Protein AF-A0A2I0SHH0-F1 (afdb_monomer)

Organism: NCBI:txid2058924

pLDDT: mean 96.2, std 3.31, range [83.62, 98.88]

Radius of gyration: 16.95 Å; Cα contacts (8 Å, |Δi|>4): 209; chains: 1; bounding box: 50×22×41 Å

Solvent-accessible surface area (backbone atoms only — not comparable to full-atom values): 7450 Å² total; per-residue (Å²): 135,53,75,71,54,42,54,51,36,51,58,50,18,52,52,24,46,79,67,68,37,32,69,60,16,23,56,31,32,50,59,42,40,77,77,40,67,80,48,89,72,25,37,58,44,29,32,52,26,12,50,24,26,49,77,68,64,39,42,71,58,12,30,58,32,12,51,59,8,30,77,64,47,70,67,54,74,60,36,66,34,18,51,52,23,19,52,27,19,54,76,72,62,38,32,64,59,17,51,54,19,36,41,34,19,51,49,92,72,71,89,81,71,57,80,92,78,62,80,78,41,82,44,79,46,81,46,78,56,98,86,48,76,51,79,48,81,45,82,58

InterPro domains:
  IPR011990 Tetratricopeptide-like helical domain superfamily [G3DSA:1.25.40.10] (1-111)
  IPR011990 Tetratricopeptide-like helical domain superfamily [SSF48452] (6-104)

Secondary structure (DSSP, 8-state):
--HHHHHHHHHHHHHHHHTT-HHHHHHHHHHHHTT-TTSTTHHHHHHHHHHHHHHTT-HHHHHHHHHHHHTTSPSSS--HHHHHHHHHHHHHT-HHHHHHHHHHHT----S-SSS------EEEEEEEETTEEEEEEEE-

Structure (mmCIF, N/CA/C/O backbone):
data_AF-A0A2I0SHH0-F1
#
_entry.id   AF-A0A2I0SHH0-F1
#
loop_
_atom_site.group_PDB
_atom_site.id
_atom_site.type_symbol
_atom_site.label_atom_id
_atom_site.label_alt_id
_atom_site.label_comp_id
_atom_site.label_asym_id
_atom_site.label_entity_id
_atom_site.label_seq_id
_atom_site.pdbx_PDB_ins_code
_atom_site.Cartn_x
_atom_site.Cartn_y
_atom_site.Cartn_z
_atom_site.occupancy
_atom_site.B_iso_or_equiv
_atom_site.auth_seq_id
_atom_site.auth_comp_id
_atom_site.auth_asym_id
_atom_site.auth_atom_id
_atom_site.pdbx_PDB_model_num
ATOM 1 N N . MET A 1 1 ? -23.389 -4.197 12.392 1.00 83.62 1 MET A N 1
ATOM 2 C CA . MET A 1 1 ? -22.679 -2.971 12.776 1.00 83.62 1 MET A CA 1
ATOM 3 C C . MET A 1 1 ? -23.444 -1.775 12.251 1.00 83.62 1 MET A C 1
ATOM 5 O O . MET A 1 1 ? -23.844 -1.798 11.092 1.00 83.62 1 MET A O 1
ATOM 9 N N . GLN A 1 2 ? -23.692 -0.775 13.093 1.00 89.50 2 GLN A N 1
ATOM 10 C CA . GLN A 1 2 ? -24.335 0.481 12.675 1.00 89.50 2 GLN A CA 1
ATOM 11 C C . GLN A 1 2 ? -23.291 1.525 12.231 1.00 89.50 2 GLN A C 1
ATOM 13 O O . GLN A 1 2 ? -22.123 1.417 12.592 1.00 89.50 2 GLN A O 1
ATOM 18 N N . LYS A 1 3 ? -23.687 2.577 11.491 1.00 86.62 3 LYS A N 1
ATOM 19 C CA . LYS A 1 3 ? -22.746 3.631 11.035 1.00 86.62 3 LYS A CA 1
ATOM 20 C C . LYS A 1 3 ? -22.052 4.369 12.196 1.00 86.62 3 LYS A C 1
ATOM 22 O O . LYS A 1 3 ? -20.901 4.773 12.068 1.00 86.62 3 LYS A O 1
ATOM 27 N N . SER A 1 4 ? -22.724 4.532 13.337 1.00 91.88 4 SER A N 1
ATOM 28 C CA . SER A 1 4 ? -22.135 5.110 14.557 1.00 91.88 4 SER A CA 1
ATOM 29 C C . SER A 1 4 ? -21.040 4.223 15.158 1.00 91.88 4 SER A C 1
ATOM 31 O O . SER A 1 4 ? -20.004 4.722 15.587 1.00 91.88 4 SER A O 1
ATOM 33 N N . GLU A 1 5 ? -21.257 2.912 15.145 1.00 93.06 5 GLU A N 1
ATOM 34 C CA . GLU A 1 5 ? -20.303 1.905 15.605 1.00 93.06 5 GLU A CA 1
ATOM 35 C C . GLU A 1 5 ? -19.086 1.833 14.674 1.00 93.06 5 GLU A C 1
ATOM 37 O O . GLU A 1 5 ? -17.959 1.865 15.155 1.00 93.06 5 GLU A O 1
ATOM 42 N N . ALA A 1 6 ? -19.292 1.878 13.352 1.00 94.25 6 ALA A N 1
ATOM 43 C CA . ALA A 1 6 ? -18.199 1.940 12.378 1.00 94.25 6 ALA A CA 1
ATOM 44 C C . ALA A 1 6 ? -17.303 3.171 12.586 1.00 94.25 6 ALA A C 1
ATOM 46 O O . ALA A 1 6 ? -16.085 3.046 12.619 1.00 94.25 6 ALA A O 1
ATOM 47 N N . ARG A 1 7 ? -17.889 4.356 12.819 1.00 95.88 7 ARG A N 1
ATOM 48 C CA . ARG A 1 7 ? -17.119 5.575 13.138 1.00 95.88 7 ARG A CA 1
ATOM 49 C C . ARG A 1 7 ? -16.271 5.420 14.398 1.00 95.88 7 ARG A C 1
ATOM 51 O O . ARG A 1 7 ? -15.158 5.935 14.445 1.00 95.88 7 ARG A O 1
ATOM 58 N N . LYS A 1 8 ? -16.790 4.719 15.411 1.00 97.50 8 LYS A N 1
ATOM 59 C CA . LYS A 1 8 ? -16.033 4.426 16.630 1.00 97.50 8 LYS A CA 1
ATOM 60 C C . LYS A 1 8 ? -14.848 3.506 16.328 1.00 97.50 8 LYS A C 1
ATOM 62 O O . LYS A 1 8 ? -13.743 3.835 16.743 1.00 97.50 8 LYS A O 1
ATOM 67 N N . LEU A 1 9 ? -15.061 2.422 15.578 1.00 98.12 9 LEU A N 1
ATOM 68 C CA . LEU A 1 9 ? -13.981 1.509 15.184 1.00 98.12 9 LEU A CA 1
ATOM 69 C C . LEU A 1 9 ? -12.907 2.216 14.354 1.00 98.12 9 LEU A C 1
ATOM 71 O O . LEU A 1 9 ? -11.733 2.041 14.642 1.00 98.12 9 LEU A O 1
ATOM 75 N N . ILE A 1 10 ? -13.291 3.071 13.400 1.00 98.12 10 ILE A N 1
ATOM 76 C CA . ILE A 1 10 ? -12.341 3.883 12.619 1.00 98.12 10 ILE A CA 1
ATOM 77 C C . ILE A 1 10 ? -11.503 4.767 13.553 1.00 98.12 10 ILE A C 1
ATOM 79 O O . ILE A 1 10 ? -10.282 4.791 13.457 1.00 98.12 10 ILE A O 1
ATOM 83 N N . GLY A 1 11 ? -12.139 5.458 14.505 1.00 98.38 11 GLY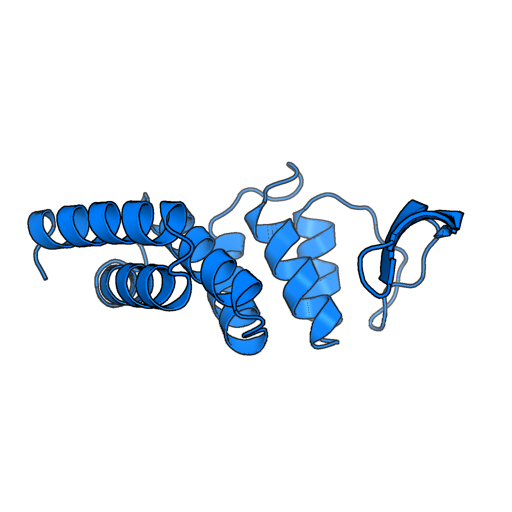 A N 1
ATOM 84 C CA . GLY A 1 11 ? -11.415 6.282 15.477 1.00 98.38 11 GLY A CA 1
ATOM 85 C C . GLY A 1 11 ? -10.463 5.481 16.375 1.00 98.38 11 GLY A C 1
ATOM 86 O O . GLY A 1 11 ? -9.421 5.991 16.777 1.00 98.38 11 GLY A O 1
ATOM 87 N N . GLU A 1 12 ? -10.799 4.231 16.696 1.00 98.75 12 GLU A N 1
ATOM 88 C CA . GLU A 1 12 ? -9.905 3.316 17.412 1.00 98.75 12 GLU A CA 1
ATOM 89 C C . GLU A 1 12 ? -8.771 2.796 16.517 1.00 98.75 12 GLU A C 1
ATOM 91 O O . GLU A 1 12 ? -7.648 2.666 16.997 1.00 98.75 12 GLU A O 1
ATOM 96 N N . ALA A 1 13 ? -9.033 2.560 15.229 1.00 98.62 13 ALA A N 1
ATOM 97 C CA . ALA A 1 13 ? -8.044 2.096 14.260 1.00 98.62 13 ALA A CA 1
ATOM 98 C C . ALA A 1 13 ? -6.951 3.144 14.020 1.00 98.62 13 ALA A C 1
ATOM 100 O O . ALA A 1 13 ? -5.769 2.800 13.998 1.00 98.62 13 ALA A O 1
ATOM 101 N N . VAL A 1 14 ? -7.342 4.422 13.930 1.00 98.56 14 VAL A N 1
ATOM 102 C CA . VAL A 1 14 ? -6.416 5.562 13.832 1.00 98.56 14 VAL A CA 1
ATOM 103 C C . VAL A 1 14 ? -5.553 5.674 15.090 1.00 98.56 14 VAL A C 1
ATOM 105 O O . VAL A 1 14 ? -4.339 5.794 14.992 1.00 98.56 14 VAL A O 1
ATOM 108 N N . LYS A 1 15 ? -6.144 5.556 16.285 1.00 98.81 15 LYS A N 1
ATOM 109 C CA . LYS A 1 15 ? -5.372 5.575 17.542 1.00 98.81 15 LYS A CA 1
ATOM 110 C C . LYS A 1 15 ? -4.400 4.402 17.652 1.00 98.81 15 LYS A C 1
ATOM 112 O O . LYS A 1 15 ? -3.291 4.574 18.139 1.00 98.81 15 LYS A O 1
ATOM 117 N N . ALA A 1 16 ? -4.821 3.212 17.223 1.00 98.75 16 ALA A N 1
ATOM 118 C CA . ALA A 1 16 ? -3.959 2.036 17.184 1.00 98.75 16 ALA A CA 1
ATOM 119 C C . ALA A 1 16 ? -2.793 2.238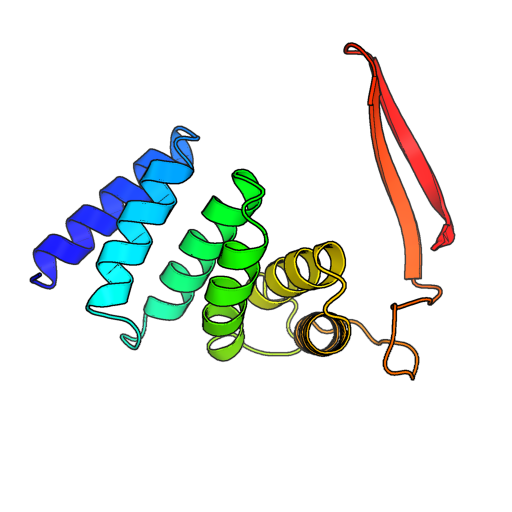 16.205 1.00 98.75 16 ALA A C 1
ATOM 121 O O . ALA A 1 16 ? -1.662 1.896 16.532 1.00 98.75 16 ALA A O 1
ATOM 122 N N . TRP A 1 17 ? -3.048 2.850 15.044 1.00 98.50 17 TRP A N 1
ATOM 123 C CA . TRP A 1 17 ? -2.009 3.238 14.090 1.00 98.50 17 TRP A CA 1
ATOM 124 C C . TRP A 1 17 ? -1.003 4.221 14.707 1.00 98.50 17 TRP A C 1
ATOM 126 O O . TRP A 1 17 ? 0.198 3.983 14.667 1.00 98.50 17 TRP A O 1
ATOM 136 N N . GLU A 1 18 ? -1.473 5.295 15.345 1.00 98.44 18 GLU A N 1
ATOM 137 C CA . GLU A 1 18 ? -0.602 6.271 16.021 1.00 98.44 18 GLU A CA 1
ATOM 138 C C . GLU A 1 18 ? 0.255 5.646 17.136 1.00 98.44 18 GLU A C 1
ATOM 140 O O . GLU A 1 18 ? 1.356 6.121 17.408 1.00 98.44 18 GLU A O 1
ATOM 145 N N . ALA A 1 19 ? -0.242 4.584 17.773 1.00 98.44 19 ALA A N 1
ATOM 146 C CA . ALA A 1 19 ? 0.454 3.832 18.815 1.00 98.44 19 ALA A CA 1
ATOM 147 C C . ALA A 1 19 ? 1.340 2.690 18.278 1.00 98.44 19 ALA A C 1
ATOM 149 O O . ALA A 1 19 ? 1.857 1.904 19.070 1.00 98.44 19 ALA A O 1
ATOM 150 N N . GLU A 1 20 ? 1.493 2.568 16.957 1.00 98.44 20 GLU A N 1
ATOM 151 C CA . GLU A 1 20 ? 2.220 1.478 16.294 1.00 98.44 20 GLU A CA 1
ATOM 152 C C . GLU A 1 20 ? 1.652 0.067 16.562 1.00 98.44 20 GLU A C 1
ATOM 154 O O . GLU A 1 20 ? 2.300 -0.957 16.338 1.00 98.44 20 GLU A O 1
ATOM 159 N N . GLU A 1 21 ? 0.389 -0.017 16.989 1.00 98.69 21 GLU A N 1
ATOM 160 C CA . GLU A 1 21 ? -0.358 -1.260 17.191 1.00 98.69 21 GLU A CA 1
ATOM 161 C C . GLU A 1 21 ? -0.918 -1.770 15.847 1.00 98.69 21 GLU A C 1
ATOM 163 O O . GLU A 1 21 ? -2.131 -1.905 15.658 1.00 98.69 21 GLU A O 1
ATOM 168 N N . TRP A 1 22 ? -0.031 -2.050 14.886 1.00 98.69 22 TRP A N 1
ATOM 169 C CA . TRP A 1 22 ? -0.385 -2.315 13.482 1.00 98.69 22 TRP A CA 1
ATOM 170 C C . TRP A 1 22 ? -1.435 -3.413 13.301 1.00 98.69 22 TRP A C 1
ATOM 172 O O . TRP A 1 22 ? -2.392 -3.226 12.555 1.00 98.69 22 TRP A O 1
ATOM 182 N N . GLN A 1 23 ? -1.304 -4.532 14.023 1.00 98.69 23 GLN A N 1
ATOM 183 C CA . GLN A 1 23 ? -2.272 -5.633 13.947 1.00 98.69 23 GLN A CA 1
ATOM 184 C C . GLN A 1 23 ? -3.666 -5.181 14.372 1.00 98.69 23 GLN A C 1
ATOM 186 O O . GLN A 1 23 ? -4.646 -5.452 13.687 1.00 98.69 23 GLN A O 1
ATOM 191 N N . ARG A 1 24 ? -3.755 -4.432 15.473 1.00 98.75 24 ARG A N 1
ATOM 192 C CA . ARG A 1 24 ? -5.032 -3.933 15.974 1.00 98.75 24 ARG A CA 1
ATOM 193 C C . ARG A 1 24 ? -5.649 -2.928 15.007 1.00 98.75 24 ARG A C 1
ATOM 195 O O . ARG A 1 24 ? -6.856 -2.963 14.794 1.00 98.75 24 ARG A O 1
ATOM 202 N N . SER A 1 25 ? -4.836 -2.041 14.432 1.00 98.81 25 SER A N 1
ATOM 203 C CA . SER A 1 25 ? -5.298 -1.094 13.415 1.00 98.81 25 SER A CA 1
ATOM 204 C C . SER A 1 25 ? -5.890 -1.829 12.205 1.00 98.81 25 SER A C 1
ATOM 206 O O . SER A 1 25 ? -7.033 -1.560 11.829 1.00 98.81 25 SER A O 1
ATOM 208 N N . ALA A 1 26 ? -5.174 -2.828 11.674 1.00 98.56 26 ALA A N 1
ATOM 209 C CA . ALA A 1 26 ? -5.634 -3.657 10.562 1.00 98.56 26 ALA A CA 1
ATOM 210 C C . ALA A 1 26 ? -6.966 -4.361 10.873 1.00 98.56 26 ALA A C 1
ATOM 212 O O . ALA A 1 26 ? -7.931 -4.220 10.121 1.00 98.56 26 ALA A O 1
ATOM 213 N N . ASP A 1 27 ? -7.055 -5.043 12.019 1.00 98.69 27 ASP A N 1
ATOM 214 C CA . ASP A 1 27 ? -8.250 -5.792 12.423 1.00 98.69 27 ASP A CA 1
ATOM 215 C C . ASP A 1 27 ? -9.488 -4.888 12.552 1.00 98.69 27 ASP A C 1
ATOM 217 O O . ASP A 1 27 ? -10.613 -5.303 12.256 1.00 98.69 27 ASP A O 1
ATOM 221 N N . LEU A 1 28 ? -9.308 -3.649 13.019 1.00 98.75 28 LEU A N 1
ATOM 222 C CA . LEU A 1 28 ? -10.396 -2.682 13.163 1.00 98.75 28 LEU A CA 1
ATOM 223 C C . LEU A 1 28 ? -10.880 -2.167 11.802 1.00 98.75 28 LEU A C 1
ATOM 225 O O . LEU A 1 28 ? -12.092 -2.106 11.579 1.00 98.75 28 LEU A O 1
ATOM 229 N N . TYR A 1 29 ? -9.970 -1.850 10.877 1.00 98.56 29 TYR A N 1
ATOM 230 C CA . TYR A 1 29 ? -10.356 -1.464 9.517 1.00 98.56 29 TYR A CA 1
ATOM 231 C C . TYR A 1 29 ? -11.011 -2.621 8.752 1.00 98.56 29 TYR A C 1
ATOM 233 O O . TYR A 1 29 ? -12.048 -2.416 8.122 1.00 98.56 29 TYR A O 1
ATOM 241 N N . GLU A 1 30 ? -10.501 -3.850 8.862 1.00 98.50 30 GLU A N 1
ATOM 242 C CA . GLU A 1 30 ? -11.117 -5.022 8.221 1.00 98.50 30 GLU A CA 1
ATOM 243 C C . GLU A 1 30 ? -12.529 -5.305 8.760 1.00 98.50 30 GLU A C 1
ATOM 245 O O . GLU A 1 30 ? -13.429 -5.653 7.992 1.00 98.50 30 GLU A O 1
ATOM 250 N N . GLN A 1 31 ? -12.783 -5.075 10.054 1.00 98.19 31 GLN A N 1
ATOM 251 C CA . GLN A 1 31 ? -14.139 -5.150 10.612 1.00 98.19 31 GLN A CA 1
ATOM 252 C C . GLN A 1 31 ? -15.088 -4.117 9.996 1.00 98.19 31 GLN A C 1
ATOM 254 O O . GLN A 1 31 ? -16.254 -4.435 9.739 1.00 98.19 31 GLN A O 1
ATOM 259 N N . VAL A 1 32 ? -14.603 -2.895 9.750 1.00 98.00 32 VAL A N 1
ATOM 260 C CA . VAL A 1 32 ? -15.372 -1.839 9.077 1.00 98.00 32 VAL A CA 1
ATOM 261 C C . VAL A 1 32 ? -15.690 -2.248 7.639 1.00 98.00 32 VAL A C 1
ATOM 263 O O . VAL A 1 32 ? -16.859 -2.243 7.237 1.00 98.00 32 VAL A O 1
ATOM 266 N N . LEU A 1 33 ? -14.670 -2.678 6.899 1.00 97.88 33 LEU A N 1
ATOM 267 C CA . LEU A 1 33 ? -14.754 -3.081 5.496 1.00 97.88 33 LEU A CA 1
ATOM 268 C C . LEU A 1 33 ? -15.634 -4.313 5.275 1.00 97.88 33 LEU A C 1
ATOM 270 O O . LEU A 1 33 ? -16.364 -4.366 4.292 1.00 97.88 33 LEU A O 1
ATOM 274 N N . ALA A 1 34 ? -15.688 -5.248 6.227 1.00 96.94 34 ALA A N 1
ATOM 275 C CA . ALA A 1 34 ? -16.588 -6.402 6.163 1.00 96.94 34 ALA A CA 1
ATOM 276 C C . ALA A 1 34 ? -18.081 -6.020 6.091 1.00 96.94 34 ALA A C 1
ATOM 278 O O . ALA A 1 34 ? -18.928 -6.864 5.793 1.00 96.94 34 ALA A O 1
ATOM 279 N N . ARG A 1 35 ? -18.434 -4.770 6.419 1.00 96.69 35 ARG A N 1
ATOM 280 C CA . ARG A 1 35 ? -19.817 -4.265 6.415 1.00 96.69 35 ARG A CA 1
ATOM 281 C C . ARG A 1 35 ? -20.038 -3.111 5.452 1.00 96.69 35 ARG A C 1
ATOM 283 O O . ARG A 1 35 ? -21.161 -2.940 4.990 1.00 96.69 35 ARG A O 1
ATOM 290 N N . PHE A 1 36 ? -18.998 -2.328 5.193 1.00 95.88 36 PHE A N 1
ATOM 291 C CA . PHE A 1 36 ? -19.058 -1.116 4.388 1.00 95.88 36 PHE A CA 1
ATOM 292 C C . PHE A 1 36 ? -17.94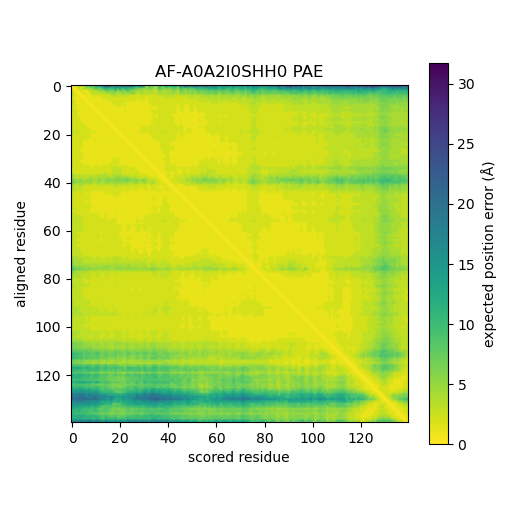3 -1.094 3.324 1.00 95.88 36 PHE A C 1
ATOM 294 O O . PHE A 1 36 ? -17.167 -0.139 3.295 1.00 95.88 36 PHE A O 1
ATOM 301 N N . PRO A 1 37 ? -17.833 -2.130 2.466 1.00 96.38 37 PRO A N 1
ATOM 302 C CA . PRO A 1 37 ? -16.724 -2.250 1.513 1.00 96.38 37 PRO A CA 1
ATOM 303 C C . PRO A 1 37 ? -16.763 -1.205 0.388 1.00 96.38 37 PRO A C 1
ATOM 305 O O . PRO A 1 37 ? -15.719 -0.900 -0.183 1.00 96.38 37 PRO A O 1
ATOM 308 N N . ASP A 1 38 ? -17.950 -0.656 0.101 1.00 94.88 38 ASP A N 1
ATOM 309 C CA . ASP A 1 38 ? -18.219 0.200 -1.065 1.00 94.88 38 ASP A CA 1
ATOM 310 C C . ASP A 1 38 ? -18.860 1.550 -0.694 1.00 94.88 38 ASP A C 1
ATOM 312 O O . ASP A 1 38 ? -19.385 2.258 -1.551 1.00 94.88 38 ASP A O 1
ATOM 316 N N . GLU A 1 39 ? -18.859 1.930 0.590 1.00 92.88 39 GLU A N 1
ATOM 317 C CA . GLU A 1 39 ? -19.228 3.304 0.960 1.00 92.88 39 GLU A CA 1
ATOM 318 C C . GLU A 1 39 ? -18.182 4.274 0.387 1.00 92.88 39 GLU A C 1
ATOM 320 O O . GLU A 1 39 ? -17.009 3.929 0.294 1.00 92.88 39 GLU A O 1
ATOM 325 N N . GLU A 1 40 ? -18.578 5.497 0.039 1.00 89.44 40 GLU A N 1
ATOM 326 C CA . GLU A 1 40 ? -17.692 6.503 -0.575 1.00 89.44 40 GLU A CA 1
ATOM 327 C C . GLU A 1 40 ? -16.302 6.644 0.105 1.00 89.44 40 GLU A C 1
ATOM 329 O O . GLU A 1 40 ? -15.296 6.592 -0.599 1.00 89.44 40 GLU A O 1
ATOM 334 N N . PRO A 1 41 ? -16.176 6.718 1.450 1.00 90.38 41 PRO A N 1
ATOM 335 C CA . PRO A 1 41 ? -14.868 6.795 2.119 1.00 90.38 41 PRO A CA 1
ATOM 336 C C . PRO A 1 41 ? -14.090 5.466 2.215 1.00 90.38 41 PRO A C 1
ATOM 338 O O . PRO A 1 41 ? -12.985 5.456 2.757 1.00 90.38 41 PRO A O 1
ATOM 341 N N . SER A 1 42 ? -14.636 4.344 1.736 1.00 93.19 42 SER A N 1
ATOM 342 C CA . SER A 1 42 ? -14.036 3.009 1.899 1.00 93.19 42 SER A CA 1
ATOM 343 C C . SER A 1 42 ? -12.664 2.867 1.252 1.00 93.19 42 SER A C 1
ATOM 345 O O . SER A 1 42 ? -11.846 2.111 1.768 1.00 93.19 42 SER A O 1
ATOM 347 N N . ALA A 1 43 ? -12.373 3.628 0.190 1.00 93.50 43 ALA A N 1
ATOM 348 C CA . ALA A 1 43 ? -11.057 3.652 -0.451 1.0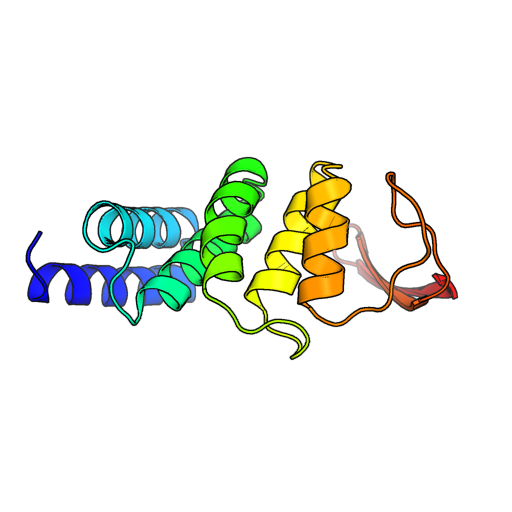0 93.50 43 ALA A CA 1
ATOM 349 C C . ALA A 1 43 ? -9.929 3.920 0.563 1.00 93.50 43 ALA A C 1
ATOM 351 O O . ALA A 1 43 ? -8.925 3.210 0.583 1.00 93.50 43 ALA A O 1
ATOM 352 N N . VAL A 1 44 ? -10.143 4.879 1.474 1.00 96.00 44 VAL A N 1
ATOM 353 C CA . VAL A 1 44 ? -9.185 5.221 2.539 1.00 96.00 44 VAL A CA 1
ATOM 354 C C . VAL A 1 44 ? -9.035 4.072 3.535 1.00 96.00 44 VAL A C 1
ATOM 356 O O . VAL A 1 44 ? -7.933 3.782 3.982 1.00 96.00 44 VAL A O 1
ATOM 359 N N . TRP A 1 45 ? -10.119 3.370 3.861 1.00 98.19 45 TRP A N 1
ATOM 360 C CA . TRP A 1 45 ? -10.076 2.259 4.816 1.00 98.19 45 TRP A CA 1
ATOM 361 C C . TRP A 1 45 ? -9.381 1.023 4.238 1.00 98.19 45 TRP A C 1
ATOM 363 O O . TRP A 1 45 ? -8.633 0.362 4.954 1.00 98.19 45 TRP A O 1
ATOM 373 N N . TRP A 1 46 ? -9.591 0.724 2.950 1.00 98.56 46 TRP A N 1
ATOM 374 C CA . TRP A 1 46 ? -8.835 -0.312 2.236 1.00 98.56 46 TRP A CA 1
ATOM 375 C C . TRP A 1 46 ? -7.342 0.019 2.228 1.00 98.56 46 TRP A C 1
ATOM 377 O O . TRP A 1 46 ? -6.519 -0.843 2.542 1.00 98.56 46 TRP A O 1
ATOM 387 N N . TYR A 1 47 ? -7.005 1.278 1.929 1.00 98.44 47 TYR A N 1
ATOM 388 C CA . TYR A 1 47 ? -5.632 1.773 1.956 1.00 98.44 47 TYR A CA 1
ATOM 389 C C . TYR A 1 47 ? -4.992 1.622 3.344 1.00 98.44 47 TYR A C 1
ATOM 391 O O . TYR A 1 47 ? -3.921 1.026 3.456 1.00 98.44 47 TYR A O 1
ATOM 399 N N . ASP A 1 48 ? -5.653 2.094 4.402 1.00 98.56 48 ASP A N 1
ATOM 400 C CA . ASP A 1 48 ? -5.115 2.046 5.764 1.00 98.56 48 ASP A CA 1
ATOM 401 C C . ASP A 1 48 ? -4.935 0.601 6.260 1.00 98.56 48 ASP A C 1
ATOM 403 O O . ASP A 1 48 ? -3.916 0.270 6.871 1.00 98.56 48 ASP A O 1
ATOM 407 N N . ALA A 1 49 ? -5.879 -0.295 5.945 1.00 98.69 49 ALA A N 1
ATOM 408 C CA . ALA A 1 49 ? -5.754 -1.714 6.269 1.00 98.69 49 ALA A CA 1
ATOM 409 C C . ALA A 1 49 ? -4.557 -2.357 5.544 1.00 98.69 49 ALA A C 1
ATOM 411 O O . ALA A 1 49 ? -3.754 -3.059 6.166 1.00 98.69 49 ALA A O 1
ATOM 412 N N . ALA A 1 50 ? -4.395 -2.090 4.242 1.00 98.69 50 ALA A N 1
ATOM 413 C CA . ALA A 1 50 ? -3.256 -2.576 3.462 1.00 98.69 50 ALA A CA 1
ATOM 414 C C . ALA A 1 50 ? -1.924 -2.054 4.023 1.00 98.69 50 ALA A C 1
ATOM 416 O O . ALA A 1 50 ? -0.946 -2.800 4.142 1.00 98.69 50 ALA A O 1
ATOM 417 N N . LEU A 1 51 ? -1.894 -0.778 4.411 1.00 98.69 51 LEU A N 1
ATOM 418 C CA . LEU A 1 51 ? -0.724 -0.131 4.984 1.00 98.69 51 LEU A CA 1
ATOM 419 C C . LEU A 1 51 ? -0.338 -0.756 6.334 1.00 98.69 51 LEU A C 1
ATOM 421 O O . LEU A 1 51 ? 0.834 -1.065 6.543 1.00 98.69 51 LEU A O 1
ATOM 425 N N . ALA A 1 52 ? -1.301 -1.028 7.216 1.00 98.75 52 ALA A N 1
ATOM 426 C CA . ALA A 1 52 ? -1.054 -1.735 8.474 1.00 98.75 52 ALA A CA 1
ATOM 427 C C . ALA A 1 52 ? -0.442 -3.131 8.250 1.00 98.75 52 ALA A C 1
ATOM 429 O O . ALA A 1 52 ? 0.565 -3.475 8.878 1.00 98.75 52 ALA A O 1
ATOM 430 N N . HIS A 1 53 ? -0.953 -3.900 7.283 1.00 98.81 53 HIS A N 1
ATOM 431 C CA . HIS A 1 53 ? -0.367 -5.200 6.918 1.00 98.81 53 HIS A CA 1
ATOM 432 C C . HIS A 1 53 ? 1.036 -5.092 6.316 1.00 98.81 53 HIS A C 1
ATOM 434 O O . HIS A 1 53 ? 1.889 -5.936 6.603 1.00 98.81 53 HIS A O 1
ATOM 440 N N . LYS A 1 54 ? 1.332 -4.032 5.556 1.00 98.44 54 LYS A N 1
ATOM 441 C CA . LYS A 1 54 ? 2.696 -3.749 5.080 1.00 98.44 54 LYS A CA 1
ATOM 442 C C . LYS A 1 54 ? 3.675 -3.561 6.243 1.00 98.44 54 LYS A C 1
ATOM 444 O O . LYS A 1 54 ? 4.767 -4.126 6.200 1.00 98.44 54 LYS A O 1
ATOM 449 N N . PHE A 1 55 ? 3.307 -2.814 7.286 1.00 98.00 55 PHE A N 1
ATOM 450 C CA . PHE A 1 55 ? 4.169 -2.631 8.466 1.00 98.00 55 PHE A CA 1
ATOM 451 C C . PHE A 1 55 ? 4.362 -3.929 9.265 1.00 98.00 55 PHE A C 1
ATOM 453 O O . PHE A 1 55 ? 5.436 -4.160 9.820 1.00 98.00 55 PHE A O 1
ATOM 460 N N . LEU A 1 56 ? 3.378 -4.830 9.239 1.00 98.25 56 LEU A N 1
ATOM 461 C CA . LEU A 1 56 ? 3.500 -6.192 9.775 1.00 98.25 56 LEU A CA 1
ATOM 462 C C . LEU A 1 56 ? 4.328 -7.134 8.887 1.00 98.25 56 LEU A C 1
ATOM 464 O O . LEU A 1 56 ? 4.654 -8.241 9.316 1.00 98.25 56 LEU A O 1
ATOM 468 N N . ARG A 1 57 ? 4.679 -6.717 7.660 1.00 98.12 57 ARG A N 1
ATOM 469 C CA . ARG A 1 57 ? 5.257 -7.564 6.599 1.00 98.12 57 ARG A CA 1
ATOM 470 C C . ARG A 1 57 ? 4.357 -8.745 6.213 1.00 98.12 57 ARG A C 1
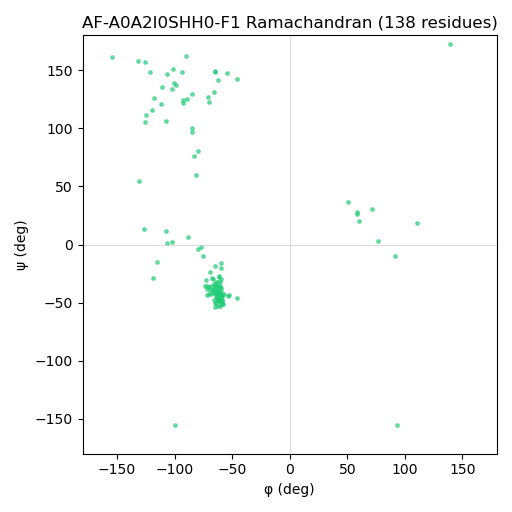ATOM 472 O O . ARG A 1 57 ? 4.845 -9.766 5.734 1.00 98.12 57 ARG A O 1
ATOM 479 N N . ASN A 1 58 ? 3.046 -8.604 6.404 1.00 98.62 58 ASN A N 1
ATOM 480 C CA . ASN A 1 58 ? 2.051 -9.540 5.898 1.00 98.62 58 ASN A CA 1
ATOM 481 C C . ASN A 1 58 ? 1.736 -9.192 4.437 1.00 98.62 58 ASN A C 1
ATOM 483 O O . ASN A 1 58 ? 0.740 -8.537 4.127 1.00 98.62 58 ASN A O 1
ATOM 487 N N . TRP A 1 59 ? 2.657 -9.563 3.548 1.00 98.62 59 TRP A N 1
ATOM 488 C CA . TRP A 1 59 ? 2.639 -9.120 2.156 1.00 98.62 59 TRP A CA 1
ATOM 489 C C . TRP A 1 59 ? 1.430 -9.631 1.377 1.00 98.62 59 TRP A C 1
ATOM 491 O O . TRP A 1 59 ? 0.895 -8.872 0.576 1.00 98.62 59 TRP A O 1
ATOM 501 N N . ASP A 1 60 ? 0.962 -10.854 1.644 1.00 98.69 60 ASP A N 1
ATOM 502 C CA . ASP A 1 60 ? -0.225 -11.415 0.988 1.00 98.69 60 ASP A CA 1
ATOM 503 C C . ASP A 1 60 ? -1.472 -10.570 1.286 1.00 98.69 60 ASP A C 1
ATOM 505 O O . ASP A 1 60 ? -2.183 -10.149 0.375 1.00 98.69 60 ASP A O 1
ATOM 509 N N . LYS A 1 61 ? -1.697 -10.210 2.557 1.00 98.50 61 LYS A N 1
ATOM 510 C CA . LYS A 1 61 ? -2.821 -9.331 2.915 1.00 98.50 61 LYS A CA 1
ATOM 511 C C . LYS A 1 61 ? -2.646 -7.903 2.424 1.00 98.50 61 LYS A C 1
ATOM 513 O O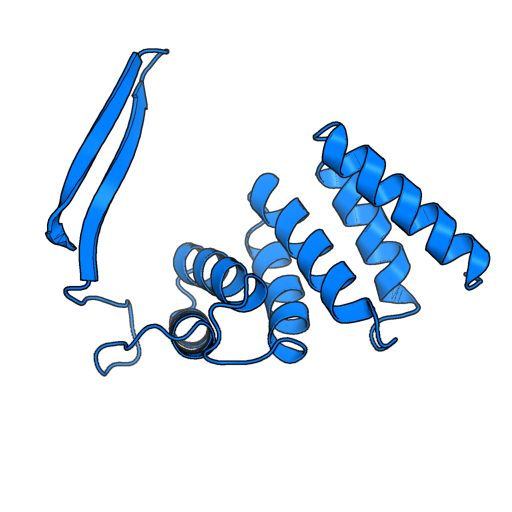 . LYS A 1 61 ? -3.623 -7.296 1.992 1.00 98.50 61 LYS A O 1
ATOM 518 N N . ALA A 1 62 ? -1.429 -7.364 2.481 1.00 98.81 62 ALA A N 1
ATOM 519 C CA . ALA A 1 62 ? -1.145 -6.038 1.940 1.00 98.81 62 ALA A CA 1
ATOM 520 C C . ALA A 1 62 ? -1.429 -5.974 0.428 1.00 98.81 62 ALA A C 1
ATOM 522 O O . ALA A 1 62 ? -1.942 -4.964 -0.047 1.00 98.81 62 ALA A O 1
ATOM 523 N N . LEU A 1 63 ? -1.148 -7.055 -0.311 1.00 98.88 63 LEU A N 1
ATOM 524 C CA . LEU A 1 63 ? -1.465 -7.190 -1.731 1.00 98.88 63 LEU A CA 1
ATOM 525 C C . LEU A 1 63 ? -2.982 -7.203 -1.964 1.00 98.88 63 LEU A C 1
ATOM 527 O O . LEU A 1 63 ? -3.481 -6.392 -2.742 1.00 98.88 63 LEU A O 1
ATOM 531 N N . ASP A 1 64 ? -3.715 -8.084 -1.280 1.00 98.69 64 ASP A N 1
ATOM 532 C CA . ASP A 1 64 ? -5.163 -8.237 -1.474 1.00 98.69 64 ASP A CA 1
ATOM 533 C C . ASP A 1 64 ? -5.932 -6.953 -1.142 1.00 98.69 64 ASP A C 1
ATOM 535 O O . ASP A 1 64 ? -6.736 -6.475 -1.940 1.00 98.69 64 ASP A O 1
ATOM 539 N N . LEU A 1 65 ? -5.645 -6.349 0.013 1.00 98.75 65 LEU A N 1
ATOM 540 C CA . LEU A 1 65 ? -6.271 -5.092 0.431 1.00 98.75 65 LEU A CA 1
ATOM 541 C C . LEU A 1 65 ? -5.815 -3.916 -0.446 1.00 98.75 65 LEU A C 1
ATOM 543 O O . LEU A 1 65 ? -6.605 -3.028 -0.761 1.00 98.75 65 LEU A O 1
ATOM 547 N N . GLY A 1 66 ? -4.549 -3.922 -0.874 1.00 98.56 66 GLY A N 1
ATOM 548 C CA . GLY A 1 66 ? -3.984 -2.902 -1.752 1.00 98.56 66 GLY A CA 1
ATOM 549 C C . GLY A 1 66 ? -4.641 -2.872 -3.132 1.00 98.56 66 GLY A C 1
ATOM 550 O O . GLY A 1 66 ? -4.825 -1.789 -3.681 1.00 98.56 66 GLY A O 1
ATOM 551 N N . ARG A 1 67 ? -5.054 -4.028 -3.675 1.00 98.62 67 ARG A N 1
ATOM 552 C CA . ARG A 1 67 ?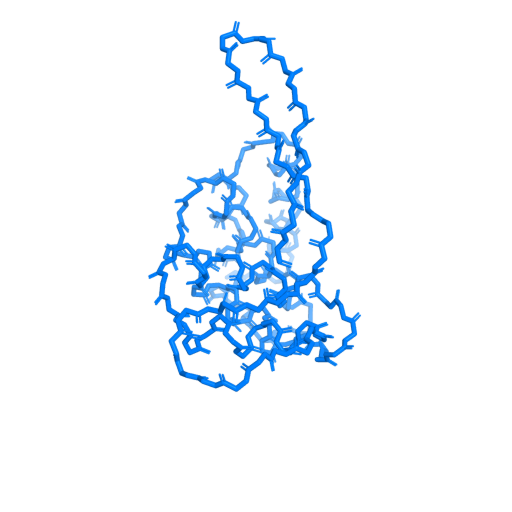 -5.826 -4.105 -4.929 1.00 98.62 67 ARG A CA 1
ATOM 553 C C . ARG A 1 67 ? -7.163 -3.383 -4.807 1.00 98.62 67 ARG A C 1
ATOM 555 O O . ARG A 1 67 ? -7.506 -2.592 -5.680 1.00 98.62 67 ARG A O 1
ATOM 562 N N . GLU A 1 68 ? -7.882 -3.612 -3.711 1.00 98.50 68 GLU A N 1
ATOM 563 C CA . GLU A 1 68 ? -9.162 -2.947 -3.446 1.00 98.50 68 GLU A CA 1
ATOM 564 C C . GLU A 1 68 ? -8.994 -1.434 -3.245 1.00 98.50 68 GLU A C 1
ATOM 566 O O . GLU A 1 68 ? -9.809 -0.652 -3.741 1.00 98.50 68 GLU A O 1
ATOM 571 N N . ALA A 1 69 ? -7.924 -1.012 -2.564 1.00 98.19 69 ALA A N 1
ATOM 572 C CA . ALA A 1 69 ? -7.590 0.401 -2.412 1.00 98.19 69 ALA A CA 1
ATOM 573 C C . ALA A 1 69 ? -7.307 1.053 -3.777 1.00 98.19 69 ALA A C 1
ATOM 575 O O . ALA A 1 69 ? -7.957 2.028 -4.144 1.00 98.19 69 ALA A O 1
ATOM 576 N N . ALA A 1 70 ? -6.398 0.469 -4.563 1.00 97.88 70 ALA A N 1
ATOM 577 C CA . ALA A 1 70 ? -5.985 0.992 -5.864 1.00 97.88 70 ALA A CA 1
ATOM 578 C C . ALA A 1 70 ? -7.134 1.033 -6.884 1.00 97.88 70 ALA A C 1
ATOM 580 O O . ALA A 1 70 ? -7.262 2.005 -7.626 1.00 97.88 70 ALA A O 1
ATOM 581 N N . ALA A 1 71 ? -8.023 0.033 -6.877 1.00 97.06 71 ALA A N 1
ATOM 582 C CA . ALA A 1 71 ? -9.215 0.001 -7.728 1.00 97.06 71 ALA A CA 1
ATOM 583 C C . ALA A 1 71 ? -10.174 1.185 -7.490 1.00 97.06 71 ALA A C 1
ATOM 585 O O . ALA A 1 71 ? -11.002 1.487 -8.349 1.00 97.06 71 ALA A O 1
ATOM 586 N N . ARG A 1 72 ? -10.070 1.851 -6.332 1.00 95.94 72 ARG A N 1
ATOM 587 C CA . ARG A 1 72 ? -10.876 3.019 -5.949 1.00 95.94 72 ARG A CA 1
ATOM 588 C C . ARG A 1 72 ? -10.082 4.334 -5.988 1.00 95.94 72 ARG A C 1
ATOM 590 O O . ARG A 1 72 ? -10.650 5.377 -5.673 1.00 95.94 72 ARG A O 1
ATOM 597 N N . SER A 1 73 ? -8.809 4.295 -6.382 1.00 95.31 73 SER A N 1
ATOM 598 C CA . SER A 1 73 ? -7.912 5.455 -6.447 1.00 95.31 73 SER A CA 1
ATO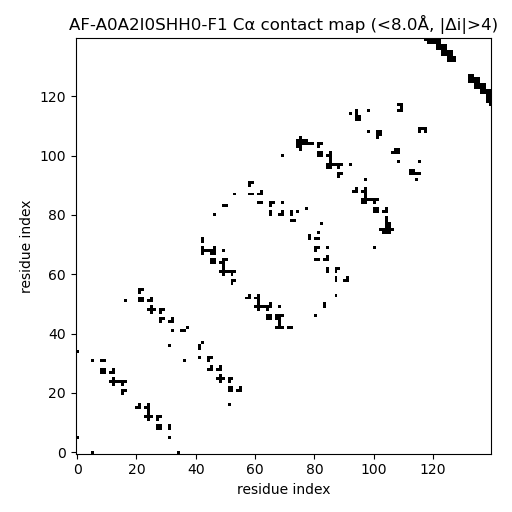M 599 C C . SER A 1 73 ? -7.737 5.984 -7.879 1.00 95.31 73 SER A C 1
ATOM 601 O O . SER A 1 73 ? -7.790 5.204 -8.838 1.00 95.31 73 SER A O 1
ATOM 603 N N . PRO A 1 74 ? -7.474 7.294 -8.054 1.00 95.56 74 PRO A N 1
ATOM 604 C CA . PRO A 1 74 ? -7.098 7.856 -9.349 1.00 95.56 74 PRO A CA 1
ATOM 605 C C . PRO A 1 74 ? -5.775 7.260 -9.856 1.00 95.56 74 PRO A C 1
ATOM 607 O O . PRO A 1 74 ? -4.843 7.026 -9.086 1.00 95.56 74 PRO A O 1
ATOM 610 N N . ARG A 1 75 ? -5.694 7.020 -11.170 1.00 97.25 75 ARG A N 1
ATOM 611 C CA . ARG A 1 75 ? -4.486 6.519 -11.850 1.00 97.25 75 ARG A CA 1
ATOM 612 C C . ARG A 1 75 ? -3.641 7.663 -12.397 1.00 97.25 75 ARG A C 1
ATOM 614 O O . ARG A 1 75 ? -4.182 8.662 -12.851 1.00 97.25 75 ARG A O 1
ATOM 621 N N . GLY A 1 76 ? -2.325 7.474 -12.427 1.00 96.75 76 GLY A N 1
ATOM 622 C CA . GLY A 1 76 ? -1.354 8.375 -13.056 1.00 96.75 76 GLY A CA 1
ATOM 623 C C . GLY A 1 76 ? -1.032 9.642 -12.258 1.00 96.75 76 GLY A C 1
ATOM 624 O O . GLY A 1 76 ? -0.272 10.480 -12.733 1.00 96.75 76 GLY A O 1
ATOM 625 N N . GLU A 1 77 ? -1.596 9.793 -11.057 1.00 96.12 77 GLU A N 1
ATOM 626 C CA . GLU A 1 77 ? -1.487 11.008 -10.235 1.00 96.12 77 GLU A CA 1
ATOM 627 C C . GLU A 1 77 ? -0.568 10.837 -9.013 1.00 96.12 77 GLU A C 1
ATOM 629 O O . GLU A 1 77 ? -0.546 11.683 -8.120 1.00 96.12 77 GLU A O 1
ATOM 634 N N . GLY A 1 78 ? 0.206 9.750 -8.947 1.00 97.19 78 GLY A N 1
ATOM 635 C CA . GLY A 1 78 ? 1.060 9.461 -7.796 1.00 97.19 78 GLY A CA 1
ATOM 636 C C . GLY A 1 78 ? 0.280 9.046 -6.545 1.00 97.19 78 GLY A C 1
ATOM 637 O O . GLY A 1 78 ? 0.719 9.323 -5.427 1.00 97.19 78 GLY A O 1
ATOM 638 N N . ASP A 1 79 ? -0.881 8.404 -6.710 1.00 97.88 79 ASP A N 1
ATOM 639 C CA . ASP A 1 79 ? -1.720 8.000 -5.581 1.00 97.88 79 ASP A CA 1
ATOM 640 C C . ASP A 1 79 ? -1.032 6.918 -4.716 1.00 97.88 79 ASP A C 1
ATOM 642 O O . ASP A 1 79 ? -0.536 5.908 -5.235 1.00 97.88 79 ASP A O 1
ATOM 646 N N . PRO A 1 80 ? -0.991 7.080 -3.381 1.00 97.94 80 PRO A N 1
ATOM 647 C CA . PRO A 1 80 ? -0.261 6.175 -2.501 1.00 97.94 80 PRO A CA 1
ATOM 648 C C . PRO A 1 80 ? -0.820 4.743 -2.466 1.00 97.94 80 PRO A C 1
ATOM 650 O O . PRO A 1 80 ? -0.083 3.835 -2.063 1.00 97.94 80 PRO A O 1
ATOM 653 N N . ALA A 1 81 ? -2.067 4.496 -2.883 1.00 98.06 81 ALA A N 1
ATOM 654 C CA . ALA A 1 81 ? -2.601 3.138 -2.981 1.00 98.06 81 ALA A CA 1
ATOM 655 C C . ALA A 1 81 ? -1.843 2.318 -4.035 1.00 98.06 81 ALA A C 1
ATOM 657 O O . ALA A 1 81 ? -1.386 1.211 -3.740 1.00 98.06 81 ALA A O 1
ATOM 658 N N . TYR A 1 82 ? -1.611 2.900 -5.216 1.00 98.69 82 TYR A N 1
ATOM 659 C CA . TYR A 1 82 ? -0.830 2.274 -6.284 1.00 98.69 82 TYR A CA 1
ATOM 660 C C . TYR A 1 82 ? 0.628 2.043 -5.875 1.00 98.69 82 TYR A C 1
ATOM 662 O O . TYR A 1 82 ? 1.167 0.959 -6.098 1.00 98.69 82 TYR A O 1
ATOM 670 N N . TRP A 1 83 ? 1.246 3.005 -5.182 1.00 98.31 83 TRP A N 1
ATOM 671 C CA . TRP A 1 83 ? 2.609 2.852 -4.659 1.00 98.31 83 TRP A CA 1
ATOM 672 C C . TRP A 1 83 ? 2.742 1.659 -3.704 1.00 98.31 83 TRP A C 1
ATOM 674 O O . TRP A 1 83 ? 3.650 0.836 -3.831 1.00 98.31 83 TRP A O 1
ATOM 684 N N . ASN A 1 84 ? 1.840 1.547 -2.724 1.00 98.44 84 ASN A N 1
ATOM 685 C CA . ASN A 1 84 ? 1.912 0.472 -1.735 1.00 98.44 84 ASN A CA 1
ATOM 686 C C . ASN A 1 84 ? 1.548 -0.892 -2.333 1.00 98.44 84 ASN A C 1
ATOM 688 O O . ASN A 1 84 ? 2.193 -1.884 -1.982 1.00 98.44 84 ASN A O 1
ATOM 692 N N . LEU A 1 85 ? 0.594 -0.936 -3.270 1.00 98.81 85 LEU A N 1
ATOM 693 C CA . LEU A 1 85 ? 0.296 -2.138 -4.044 1.00 98.81 85 LEU A CA 1
ATOM 694 C C . LEU A 1 85 ? 1.520 -2.596 -4.852 1.00 98.81 85 LEU A C 1
ATOM 696 O O . LEU A 1 85 ? 1.886 -3.771 -4.796 1.00 98.81 85 LEU A O 1
ATOM 700 N N . GLY A 1 86 ? 2.196 -1.667 -5.535 1.00 98.56 86 GLY A N 1
ATOM 701 C CA . GLY A 1 86 ? 3.416 -1.937 -6.296 1.00 98.56 86 GLY A CA 1
ATOM 702 C C . GLY A 1 86 ? 4.525 -2.542 -5.435 1.00 98.56 86 GLY A C 1
ATOM 703 O O . GLY A 1 86 ? 5.149 -3.526 -5.840 1.00 98.56 86 GLY A O 1
ATOM 704 N N . ILE A 1 87 ? 4.730 -2.031 -4.212 1.00 98.44 87 ILE A N 1
ATOM 705 C CA . ILE A 1 87 ? 5.682 -2.609 -3.246 1.00 98.44 87 ILE A CA 1
ATOM 706 C C . ILE A 1 87 ? 5.305 -4.053 -2.898 1.00 98.44 87 ILE A C 1
ATOM 708 O O . ILE A 1 87 ? 6.156 -4.939 -3.003 1.00 98.44 87 ILE A O 1
ATOM 712 N N . ALA A 1 88 ? 4.058 -4.298 -2.481 1.00 98.81 88 ALA A N 1
ATOM 713 C CA . ALA A 1 88 ? 3.615 -5.629 -2.063 1.00 98.81 88 ALA A CA 1
ATOM 714 C C . ALA A 1 88 ? 3.746 -6.649 -3.207 1.00 98.81 88 ALA A C 1
ATOM 716 O O . ALA A 1 88 ? 4.331 -7.718 -3.023 1.00 98.81 88 ALA A O 1
ATOM 717 N N . ALA A 1 89 ? 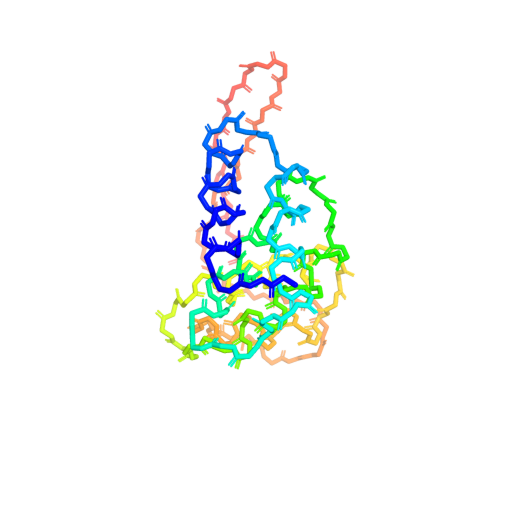3.297 -6.280 -4.409 1.00 98.81 89 ALA A N 1
ATOM 718 C CA . ALA A 1 89 ? 3.393 -7.117 -5.601 1.00 98.81 89 ALA A CA 1
ATOM 719 C C . ALA A 1 89 ? 4.850 -7.405 -6.000 1.00 98.81 89 ALA A C 1
ATOM 721 O O . ALA A 1 89 ? 5.189 -8.543 -6.320 1.00 98.81 89 ALA A O 1
ATOM 722 N N . THR A 1 90 ? 5.738 -6.407 -5.911 1.00 98.38 90 THR A N 1
ATOM 723 C CA . THR A 1 90 ? 7.176 -6.567 -6.196 1.00 98.38 90 THR A CA 1
ATOM 724 C C . THR A 1 90 ? 7.834 -7.555 -5.228 1.00 98.38 90 THR A C 1
ATOM 726 O O . THR A 1 90 ? 8.595 -8.422 -5.654 1.00 98.38 90 THR A O 1
ATOM 729 N N . ILE A 1 91 ? 7.519 -7.468 -3.931 1.00 98.12 91 ILE A N 1
ATOM 730 C CA . ILE A 1 91 ? 8.052 -8.382 -2.906 1.00 98.12 91 ILE A CA 1
ATOM 731 C C . ILE A 1 91 ? 7.592 -9.822 -3.155 1.00 98.12 91 ILE A C 1
ATOM 733 O O . ILE A 1 91 ? 8.395 -10.752 -3.053 1.00 98.12 91 ILE A O 1
ATOM 737 N N . LEU A 1 92 ? 6.324 -9.999 -3.527 1.00 98.56 92 LEU A N 1
ATOM 738 C CA . LEU A 1 92 ? 5.739 -11.303 -3.845 1.00 98.56 92 LEU A CA 1
ATOM 739 C C . LEU A 1 92 ? 6.082 -11.804 -5.256 1.00 98.56 92 LEU A C 1
ATOM 741 O O . LEU A 1 92 ? 5.739 -12.933 -5.599 1.00 98.56 92 LEU A O 1
ATOM 745 N N . ARG A 1 93 ? 6.794 -10.999 -6.059 1.00 98.25 93 ARG A N 1
ATOM 746 C CA . ARG A 1 93 ? 7.141 -11.286 -7.463 1.00 98.25 93 ARG A CA 1
ATOM 747 C C . ARG A 1 93 ? 5.918 -11.510 -8.359 1.00 98.25 93 ARG A C 1
ATOM 749 O O . ARG A 1 93 ? 6.002 -12.199 -9.375 1.00 98.25 93 ARG A O 1
ATOM 756 N N . ASP A 1 94 ? 4.790 -10.905 -8.001 1.00 98.62 94 ASP A N 1
ATOM 757 C CA . ASP A 1 94 ? 3.611 -10.805 -8.856 1.00 98.62 94 ASP A CA 1
ATOM 758 C C . ASP A 1 94 ? 3.841 -9.672 -9.862 1.00 98.62 94 ASP A C 1
ATOM 760 O O . ASP A 1 94 ? 3.431 -8.527 -9.669 1.00 98.62 94 ASP A O 1
ATOM 764 N N . TRP A 1 95 ? 4.588 -9.980 -10.922 1.00 98.38 95 TRP A N 1
ATOM 765 C CA . TRP A 1 95 ? 5.052 -8.972 -11.875 1.00 98.38 95 TRP A CA 1
ATOM 766 C C . TRP A 1 95 ? 3.935 -8.346 -12.698 1.00 98.38 95 TRP A C 1
ATOM 768 O O . TRP A 1 95 ? 4.041 -7.178 -13.064 1.00 98.38 95 TRP A O 1
ATOM 778 N N . THR A 1 96 ? 2.853 -9.084 -12.949 1.00 98.19 96 THR A N 1
ATOM 779 C CA . THR A 1 96 ? 1.676 -8.539 -13.634 1.00 98.19 96 THR A CA 1
ATOM 780 C C . THR A 1 96 ? 1.034 -7.448 -12.782 1.00 98.19 96 THR A C 1
ATOM 782 O O . THR A 1 96 ? 0.859 -6.328 -13.259 1.00 98.19 96 THR A O 1
ATOM 785 N N . THR A 1 97 ? 0.770 -7.733 -11.502 1.00 98.62 97 THR A N 1
ATOM 786 C CA . THR A 1 97 ? 0.197 -6.738 -10.585 1.00 98.62 97 THR A CA 1
ATOM 787 C C . THR A 1 97 ? 1.176 -5.598 -10.311 1.00 98.62 97 THR A C 1
ATOM 789 O O . THR A 1 97 ? 0.768 -4.444 -10.269 1.00 98.62 97 THR A O 1
ATOM 792 N N . ALA A 1 98 ? 2.473 -5.886 -10.158 1.00 98.69 98 ALA A N 1
ATOM 793 C CA . ALA A 1 98 ? 3.478 -4.854 -9.918 1.00 98.69 98 ALA A CA 1
ATOM 794 C C . ALA A 1 98 ? 3.549 -3.860 -11.084 1.00 98.69 98 ALA A C 1
ATOM 796 O O . ALA A 1 98 ? 3.556 -2.655 -10.854 1.00 98.69 98 ALA A O 1
ATOM 797 N N . ARG A 1 99 ? 3.566 -4.349 -12.330 1.00 98.31 99 ARG A N 1
ATOM 798 C CA . ARG A 1 99 ? 3.592 -3.495 -13.525 1.00 98.31 99 ARG A CA 1
ATOM 799 C C . ARG A 1 99 ? 2.347 -2.623 -13.627 1.00 98.31 99 ARG A C 1
ATOM 801 O O . ARG A 1 99 ? 2.494 -1.418 -13.796 1.00 98.31 99 ARG A O 1
ATOM 808 N N . ASP A 1 100 ? 1.158 -3.203 -13.456 1.00 98.31 100 ASP A N 1
ATOM 809 C CA . ASP A 1 100 ? -0.082 -2.418 -13.448 1.00 98.31 100 ASP A CA 1
ATOM 810 C C . ASP A 1 100 ? -0.087 -1.370 -12.330 1.00 98.31 100 ASP A C 1
ATOM 812 O O . ASP A 1 100 ? -0.508 -0.238 -12.544 1.00 98.31 100 ASP A O 1
ATOM 816 N N . ALA A 1 101 ? 0.420 -1.718 -11.147 1.00 98.62 101 ALA A N 1
ATOM 817 C CA . ALA A 1 101 ? 0.429 -0.806 -10.018 1.00 98.62 101 ALA A CA 1
ATOM 818 C C . ALA A 1 101 ? 1.408 0.360 -10.211 1.00 98.62 101 ALA A C 1
ATOM 820 O O . ALA A 1 101 ? 1.065 1.500 -9.910 1.00 98.62 101 ALA A O 1
ATOM 821 N N . TRP A 1 102 ? 2.613 0.107 -10.728 1.00 98.25 102 TRP A N 1
ATOM 822 C CA . TRP A 1 102 ? 3.587 1.168 -10.992 1.00 98.25 102 TRP A CA 1
ATOM 823 C C . TRP A 1 102 ? 3.170 2.073 -12.160 1.00 98.25 102 TRP A C 1
ATOM 825 O O . TRP A 1 102 ? 3.336 3.288 -12.058 1.00 98.25 102 TRP A O 1
ATOM 835 N N . ASP A 1 103 ? 2.555 1.517 -13.208 1.00 97.75 103 ASP A N 1
ATOM 836 C CA . ASP A 1 103 ? 1.890 2.300 -14.262 1.00 97.75 103 ASP A CA 1
ATOM 837 C C . ASP A 1 103 ? 0.731 3.132 -13.689 1.00 97.75 103 ASP A C 1
ATOM 839 O O . ASP A 1 103 ? 0.659 4.341 -13.895 1.00 97.75 103 ASP A O 1
ATOM 843 N N . GLY A 1 104 ? -0.126 2.512 -12.873 1.00 98.25 104 GLY A N 1
ATOM 844 C CA . GLY A 1 104 ? -1.231 3.172 -12.182 1.00 98.25 104 GLY A CA 1
ATOM 845 C C . GLY A 1 104 ? -0.781 4.266 -11.215 1.00 98.25 104 GLY A C 1
ATOM 846 O O . GLY A 1 104 ? -1.506 5.235 -11.016 1.00 98.25 104 GLY A O 1
ATOM 847 N N . PHE A 1 105 ? 0.433 4.179 -10.672 1.00 98.44 105 PHE A N 1
ATOM 848 C CA . PHE A 1 105 ? 1.055 5.267 -9.921 1.00 98.44 105 PHE A CA 1
ATOM 849 C C . PHE A 1 105 ? 1.508 6.420 -10.835 1.00 98.44 105 PHE A C 1
ATOM 851 O O . PHE A 1 105 ? 1.484 7.574 -10.415 1.00 98.44 105 PHE A O 1
ATOM 858 N N . GLY A 1 106 ? 1.883 6.125 -12.082 1.00 97.50 106 GLY A N 1
ATOM 859 C CA . GLY A 1 106 ? 2.375 7.089 -13.072 1.00 97.50 106 GLY A CA 1
ATOM 860 C C . GLY A 1 106 ? 3.860 6.941 -13.419 1.00 97.50 106 GLY A C 1
ATOM 861 O O . GLY A 1 106 ? 4.460 7.889 -13.924 1.00 97.50 106 GLY A O 1
ATOM 862 N N . ILE A 1 107 ? 4.483 5.792 -13.132 1.00 95.25 107 ILE A N 1
ATOM 863 C CA . ILE A 1 107 ? 5.862 5.501 -13.553 1.00 95.25 107 ILE A CA 1
ATOM 864 C C . ILE A 1 107 ? 5.834 4.837 -14.929 1.00 95.25 107 ILE A C 1
ATOM 866 O O . ILE A 1 107 ? 5.220 3.789 -15.108 1.00 95.25 107 ILE A O 1
ATOM 870 N N . GLU A 1 108 ? 6.565 5.410 -15.883 1.00 94.06 108 GLU A N 1
ATOM 871 C CA . GLU A 1 108 ? 6.780 4.795 -17.192 1.00 94.06 108 GLU A CA 1
ATOM 872 C C . GLU A 1 108 ? 7.687 3.562 -17.055 1.00 94.06 108 GLU A C 1
ATOM 874 O O . GLU A 1 108 ? 8.807 3.645 -16.541 1.00 94.06 108 GLU A O 1
ATOM 879 N N . LEU A 1 109 ? 7.196 2.404 -17.500 1.00 95.44 109 LEU A N 1
ATOM 880 C CA . LEU A 1 109 ? 7.902 1.130 -17.389 1.00 95.44 109 LEU A CA 1
ATOM 881 C C . LEU A 1 109 ? 8.451 0.667 -18.743 1.00 95.44 109 LEU A C 1
ATOM 883 O O . LEU A 1 109 ? 7.790 0.843 -19.766 1.00 95.44 109 LEU A O 1
ATOM 887 N N . PRO A 1 110 ? 9.612 -0.013 -18.766 1.00 95.12 110 PRO A N 1
ATOM 888 C CA . PRO A 1 110 ? 10.060 -0.713 -19.963 1.00 95.12 110 PRO A CA 1
ATOM 889 C C . PRO A 1 110 ? 9.105 -1.865 -20.311 1.00 95.12 110 PRO A C 1
ATOM 891 O O . PRO A 1 110 ? 8.548 -2.520 -19.419 1.00 95.12 110 PRO A O 1
ATOM 894 N N . GLU A 1 111 ? 8.972 -2.156 -21.608 1.00 93.81 111 GLU A N 1
ATOM 895 C CA . GLU A 1 111 ? 8.175 -3.281 -22.110 1.00 93.81 111 GLU A CA 1
ATOM 896 C C . GLU A 1 111 ? 8.588 -4.622 -21.469 1.00 93.81 111 GLU A C 1
ATOM 898 O O . GLU A 1 111 ? 9.756 -4.854 -21.145 1.00 93.81 111 GLU A O 1
ATOM 903 N N . GLY A 1 112 ? 7.617 -5.523 -21.289 1.00 94.62 112 GLY A N 1
ATOM 904 C CA . GLY A 1 112 ? 7.835 -6.883 -20.791 1.00 94.62 112 GLY A CA 1
ATOM 905 C C . GLY A 1 112 ? 6.770 -7.359 -19.801 1.00 94.62 112 GLY A C 1
ATOM 906 O O . GLY A 1 112 ? 5.923 -6.591 -19.355 1.00 94.62 112 GLY A O 1
ATOM 907 N N . GLU A 1 113 ? 6.843 -8.641 -19.439 1.00 92.62 113 GLU A N 1
ATOM 908 C CA . GLU A 1 113 ? 5.848 -9.322 -18.584 1.00 92.62 113 GLU A CA 1
ATOM 909 C C . GLU A 1 113 ? 6.422 -9.786 -17.231 1.00 92.62 113 GLU A C 1
ATOM 911 O O . GLU A 1 113 ? 5.680 -10.121 -16.310 1.00 92.62 113 GLU A O 1
ATOM 916 N N . GLY A 1 114 ? 7.752 -9.813 -17.101 1.00 94.88 114 GLY A N 1
ATOM 917 C CA . GLY A 1 114 ? 8.463 -10.300 -15.917 1.00 94.88 114 GLY A CA 1
ATOM 918 C C . GLY A 1 114 ? 8.930 -9.186 -14.985 1.00 94.88 114 GLY A C 1
ATOM 919 O O . GLY A 1 114 ? 8.396 -8.077 -15.000 1.00 94.88 114 GLY A O 1
ATOM 920 N N . GLU A 1 115 ? 9.969 -9.476 -14.203 1.00 96.44 115 GLU A N 1
ATOM 921 C CA . GLU A 1 115 ? 10.631 -8.501 -13.332 1.00 96.44 115 GLU A CA 1
ATOM 922 C C . GLU A 1 115 ? 10.899 -7.170 -14.054 1.00 96.44 115 GLU A C 1
ATOM 924 O O . GLU A 1 115 ? 11.205 -7.124 -15.251 1.00 96.44 115 GLU A O 1
ATOM 929 N N . ILE A 1 116 ? 10.740 -6.067 -13.326 1.00 94.88 116 ILE A N 1
ATOM 930 C CA . ILE A 1 116 ? 10.929 -4.724 -13.865 1.00 94.88 116 ILE A CA 1
ATOM 931 C C . ILE A 1 116 ? 12.416 -4.381 -13.778 1.00 94.88 116 ILE A C 1
ATOM 933 O O . ILE A 1 116 ? 12.915 -3.939 -12.745 1.00 94.88 116 ILE A O 1
ATOM 937 N N . ALA A 1 117 ? 13.121 -4.589 -14.888 1.00 91.75 117 ALA A N 1
ATOM 938 C CA . ALA A 1 117 ? 14.507 -4.178 -15.067 1.00 91.75 117 ALA A CA 1
ATOM 939 C C . ALA A 1 117 ? 14.563 -2.980 -16.024 1.00 91.75 117 ALA A C 1
ATOM 941 O O . ALA A 1 117 ? 14.363 -3.127 -17.228 1.00 91.75 117 ALA A O 1
ATOM 942 N N . GLY A 1 118 ? 14.826 -1.790 -15.490 1.00 88.81 118 GLY A N 1
ATOM 943 C CA . GLY A 1 118 ? 14.918 -0.549 -16.255 1.00 88.81 118 GLY A CA 1
ATOM 944 C C . GLY A 1 118 ? 15.796 0.468 -15.541 1.00 88.81 118 GLY A C 1
ATOM 945 O O . GLY A 1 118 ? 16.023 0.324 -14.341 1.00 88.81 118 GLY A O 1
ATOM 946 N N . ARG A 1 119 ? 16.273 1.473 -16.289 1.00 90.19 119 ARG A N 1
ATOM 947 C CA . ARG A 1 119 ? 17.060 2.577 -15.732 1.00 90.19 119 ARG A CA 1
ATOM 948 C C . ARG A 1 119 ? 16.151 3.675 -15.185 1.00 90.19 119 ARG A C 1
ATOM 950 O O . ARG A 1 119 ? 15.644 4.485 -15.955 1.00 90.19 119 ARG A O 1
ATOM 957 N N . PHE A 1 120 ? 15.966 3.700 -13.871 1.00 90.88 120 PHE A N 1
ATOM 958 C CA . PHE A 1 120 ? 15.150 4.677 -13.141 1.00 90.88 120 PHE A CA 1
ATOM 959 C C . PHE A 1 120 ? 15.989 5.763 -12.446 1.00 90.88 120 PHE A C 1
ATOM 961 O O . PHE A 1 120 ? 15.441 6.642 -11.782 1.00 90.88 120 PHE A O 1
ATOM 968 N N . GLY A 1 121 ? 17.314 5.736 -12.617 1.00 91.94 121 GLY A N 1
ATOM 969 C CA . GLY A 1 121 ? 18.223 6.773 -12.139 1.00 91.94 121 GLY A CA 1
ATOM 970 C C . GLY A 1 121 ? 18.798 6.478 -10.756 1.00 91.94 121 GLY A C 1
ATOM 971 O O . GLY A 1 121 ? 18.944 5.327 -10.348 1.00 91.94 121 GLY A O 1
ATOM 972 N N . ALA A 1 122 ? 19.192 7.527 -10.035 1.00 93.75 122 ALA A N 1
ATOM 973 C CA . ALA A 1 122 ? 19.821 7.371 -8.729 1.00 93.75 122 ALA A CA 1
ATOM 974 C C . ALA A 1 122 ? 18.803 6.902 -7.678 1.00 93.75 122 ALA A C 1
ATOM 976 O O . ALA A 1 122 ? 17.781 7.552 -7.457 1.00 93.75 122 ALA A O 1
ATOM 977 N N . ALA A 1 123 ? 19.121 5.818 -6.975 1.00 92.12 123 ALA A N 1
ATOM 978 C CA . ALA A 1 123 ? 18.352 5.345 -5.831 1.00 92.12 123 ALA A CA 1
ATOM 979 C C . ALA A 1 123 ? 19.224 5.291 -4.576 1.00 92.12 123 ALA A C 1
ATOM 981 O O . ALA A 1 123 ? 20.427 5.036 -4.642 1.00 92.12 123 ALA A O 1
ATOM 982 N N . CYS A 1 124 ? 18.600 5.517 -3.421 1.00 93.62 124 CYS A N 1
ATOM 983 C CA . CYS A 1 124 ? 19.250 5.356 -2.127 1.00 93.62 124 CYS A CA 1
ATOM 984 C C . CYS A 1 124 ? 18.896 3.997 -1.514 1.00 93.62 124 CYS A C 1
ATOM 986 O O . CYS A 1 124 ? 17.737 3.578 -1.515 1.00 93.62 124 CYS A O 1
ATOM 988 N N . VAL A 1 125 ? 19.895 3.330 -0.950 1.00 92.25 125 VAL A N 1
ATOM 989 C CA . VAL A 1 125 ? 19.751 2.139 -0.115 1.00 92.25 125 VAL A CA 1
ATOM 990 C C . VAL A 1 125 ? 20.152 2.542 1.296 1.00 92.25 125 VAL A C 1
ATOM 992 O O . VAL A 1 125 ? 21.260 3.027 1.515 1.00 92.25 125 VAL A O 1
ATOM 995 N N . ARG A 1 126 ? 19.230 2.388 2.248 1.00 93.81 126 ARG A N 1
ATOM 996 C CA . ARG A 1 126 ? 19.498 2.630 3.669 1.00 93.81 126 ARG A CA 1
ATOM 997 C C . ARG A 1 126 ? 19.909 1.313 4.306 1.00 93.81 126 ARG A C 1
ATOM 999 O O . ARG A 1 126 ? 19.158 0.344 4.213 1.00 93.81 126 ARG A O 1
ATOM 1006 N N . LEU A 1 127 ? 21.078 1.297 4.927 1.00 91.81 127 LEU A N 1
ATOM 1007 C CA . LEU A 1 127 ? 21.618 0.139 5.624 1.00 91.81 127 LEU A CA 1
ATOM 1008 C C . LEU A 1 127 ? 21.629 0.439 7.124 1.00 91.81 127 LEU A C 1
ATOM 1010 O O . LEU A 1 127 ? 21.992 1.540 7.539 1.00 91.81 127 LEU A O 1
ATOM 1014 N N . ASP A 1 128 ? 21.185 -0.535 7.911 1.00 92.25 128 ASP A N 1
ATOM 1015 C CA . ASP A 1 128 ? 21.271 -0.528 9.371 1.00 92.25 128 ASP A CA 1
ATOM 1016 C C . ASP A 1 128 ? 22.002 -1.812 9.775 1.00 92.25 128 ASP A C 1
ATOM 1018 O O . ASP A 1 128 ? 21.510 -2.919 9.535 1.00 92.25 128 ASP A O 1
ATOM 1022 N N . THR A 1 129 ? 23.220 -1.656 10.287 1.00 87.81 129 THR A N 1
ATOM 1023 C CA . THR A 1 129 ? 24.097 -2.753 10.707 1.00 87.81 129 THR A CA 1
ATOM 1024 C C . THR A 1 129 ? 24.512 -2.519 12.148 1.00 87.81 129 THR A C 1
ATOM 1026 O O . THR A 1 129 ? 25.335 -1.648 12.422 1.00 87.81 129 THR A O 1
ATOM 1029 N N . ASP A 1 130 ? 23.929 -3.287 13.069 1.00 87.19 130 ASP A N 1
ATOM 1030 C CA . ASP A 1 130 ? 24.223 -3.242 14.507 1.00 87.19 130 ASP A CA 1
ATOM 1031 C C . ASP A 1 130 ? 24.183 -1.825 15.120 1.00 87.19 130 ASP A C 1
ATOM 1033 O O . ASP A 1 130 ? 24.953 -1.496 16.021 1.00 87.19 130 ASP A O 1
ATOM 1037 N N . GLY A 1 131 ? 23.257 -0.979 14.651 1.00 88.38 131 GLY A N 1
ATOM 1038 C CA . GLY A 1 131 ? 23.074 0.392 15.138 1.00 88.38 131 GLY A CA 1
ATOM 1039 C C . GLY A 1 131 ? 23.867 1.457 14.377 1.00 88.38 131 GLY A C 1
ATOM 1040 O O . GLY A 1 131 ? 23.588 2.646 14.551 1.00 88.38 131 GLY A O 1
ATOM 1041 N N . GLU A 1 132 ? 24.781 1.058 13.492 1.00 91.25 132 GLU A N 1
ATOM 1042 C CA . GLU A 1 132 ? 25.428 1.954 12.536 1.00 91.25 132 GLU A CA 1
ATOM 1043 C C . GLU A 1 132 ? 24.548 2.110 11.293 1.00 91.25 132 GLU A C 1
ATOM 1045 O O . GLU A 1 132 ? 24.075 1.129 10.712 1.00 91.25 132 GLU A O 1
ATOM 1050 N N . ARG A 1 133 ? 24.306 3.361 10.891 1.00 95.44 133 ARG A N 1
ATOM 1051 C CA . ARG A 1 133 ? 23.389 3.699 9.795 1.00 95.44 133 ARG A CA 1
ATOM 1052 C C . ARG A 1 133 ? 24.134 4.392 8.670 1.00 95.44 133 ARG A C 1
ATOM 1054 O O . ARG A 1 133 ? 24.733 5.444 8.885 1.00 95.44 133 ARG A O 1
ATOM 1061 N N . GLU A 1 134 ? 24.010 3.863 7.457 1.00 94.88 134 GLU A N 1
ATOM 1062 C CA . GLU A 1 134 ? 24.574 4.474 6.253 1.00 94.88 134 GLU A CA 1
ATOM 1063 C C . GLU A 1 134 ? 23.564 4.548 5.101 1.00 94.88 134 GLU A C 1
ATOM 1065 O O . GLU A 1 134 ? 22.567 3.822 5.047 1.00 94.88 134 GLU A O 1
ATOM 1070 N N . VAL A 1 135 ? 23.823 5.467 4.168 1.00 95.69 135 VAL A N 1
ATOM 1071 C CA . VAL A 1 135 ? 23.063 5.608 2.923 1.00 95.69 135 VAL A CA 1
ATOM 1072 C C . VAL A 1 135 ? 24.012 5.402 1.755 1.00 95.69 135 VAL A C 1
ATOM 1074 O O . VAL A 1 135 ? 24.921 6.202 1.540 1.00 95.69 135 VAL A O 1
ATOM 1077 N N . VAL A 1 136 ? 23.767 4.350 0.981 1.00 95.31 136 VAL A N 1
ATOM 1078 C CA . VAL A 1 136 ? 24.505 4.040 -0.245 1.00 95.31 136 VAL A CA 1
ATOM 1079 C C . VAL A 1 136 ? 23.677 4.478 -1.446 1.00 95.31 136 VAL A C 1
ATOM 1081 O O . VAL A 1 136 ? 22.461 4.296 -1.477 1.00 95.31 136 VAL A O 1
ATOM 1084 N N . TRP A 1 137 ? 24.336 5.055 -2.445 1.00 95.12 137 TRP A N 1
ATOM 1085 C CA . TRP A 1 137 ? 23.705 5.463 -3.697 1.00 95.12 137 TRP A CA 1
ATOM 1086 C C . TRP A 1 137 ? 24.019 4.447 -4.790 1.00 95.12 137 TRP A C 1
ATOM 1088 O O . TRP A 1 137 ? 25.169 4.041 -4.950 1.00 95.12 137 TRP A O 1
ATOM 1098 N N . ILE A 1 138 ? 22.995 4.046 -5.536 1.00 93.50 138 ILE A N 1
ATOM 1099 C CA . ILE A 1 138 ? 23.105 3.127 -6.671 1.00 93.50 138 ILE A CA 1
ATOM 1100 C C . ILE A 1 138 ? 22.493 3.760 -7.920 1.00 93.50 138 ILE A C 1
ATOM 1102 O O . ILE A 1 138 ? 21.624 4.626 -7.820 1.00 93.50 138 ILE A O 1
ATOM 1106 N N . GLU A 1 139 ? 22.918 3.296 -9.090 1.00 90.75 139 GLU A N 1
ATOM 1107 C CA . GLU A 1 139 ? 22.213 3.541 -10.348 1.00 90.75 139 GLU A CA 1
ATOM 1108 C C . GLU A 1 139 ? 21.252 2.372 -10.584 1.00 90.75 139 GLU A C 1
ATOM 1110 O O . GLU A 1 139 ? 21.668 1.209 -10.581 1.00 90.75 139 GLU A O 1
ATOM 1115 N N . ARG A 1 140 ? 19.961 2.679 -10.709 1.00 84.94 140 ARG A N 1
ATOM 1116 C CA . ARG A 1 140 ? 18.919 1.735 -11.105 1.00 84.94 140 ARG A CA 1
ATOM 1117 C C . ARG A 1 140 ? 18.644 1.914 -12.573 1.00 84.94 140 ARG A C 1
ATOM 1119 O O . ARG A 1 140 ? 18.473 3.082 -12.994 1.00 84.94 140 ARG A O 1
#

Foldseek 3Di:
DDPVVLVVLQVVLVVCVVVLVLVSNLVSLVVSCVPCVDDLCNLVSLQSNLVSCVSVVVLVSVLVSLVSNLVNDQFQCQDVSLVSNLVSCLVVQVQQSNVVSCNRNNDDFDDDRGHGDDFPAKDWDWDADPNDIDIDIDTD

Nearest PDB structures (foldseek):
  2xev-assembly1_A  TM=8.656E-01  e=2.433E-02  Xanthomonas campestris
  3qky-assembly1_A  TM=7.275E-01  e=5.087E-02  Rhodothermus marinus DSM 4252
  6lyr-assembly1_D  TM=7.500E-01  e=2.344E-01  Escherichia coli K-12
  5efr-assembly1_A  TM=7.384E-01  e=3.572E-01  Rhodothermus marinus
  2yhc-assembly1_A  TM=7.781E-01  e=7.872E-01  Escherichia coli BL21(DE3)

Sequence (140 aa):
MQKSEARKLIGEAVKAWEAEEWQRSADLYEQVLARFPDEEPSAVWWYDAALAHKFLRNWDKALDLGREAAARSPRGEGDPAYWNLGIAATILRDWTTARDAWDGFGIELPEGEGEIAGRFGAACVRLDTDGEREVVWIER

Mean predicted aligned error: 3.59 Å